Protein AF-A0A7C1VMD8-F1 (afdb_monomer_lite)

Foldseek 3Di:
DPPPVPDPDDAPDWDWDFDWDWDWDWDQPPVVRDTDTDIDTDTDTDTDHHHPDDPPPPPDPAFAWDQPDPVQCWIAGPRGRDIDRDDPVQWDADNVRSWTAGPVPRDID

Radius of gyration: 23.69 Å; chains: 1; bounding box: 44×50×54 Å

Sequence (109 aa):
MKDSKDFPRPLNTFIEEEVEVATFTPKINEKEKRIEFTKGVRKAKQKTYYADSKPVKIVCSNHRFVCLDKGKYLFKCKKCTWHKIAFPVTFKFDPETGILTYRKTGIKV

pLDDT: mean 80.09, std 11.7, range [43.0, 94.19]

Secondary structure (DSSP, 8-state):
---GGG-SS-TTSEEEEEEEEEEEEEEEETTTTEEEEEEEEEEEEEEEE-----------SS--EEEEETTTTEEEESSSS-EEE--TTTEEEETTTTEEEETTT--B-

Structure (mmCIF, N/CA/C/O backbone):
data_AF-A0A7C1VMD8-F1
#
_entry.id   AF-A0A7C1VMD8-F1
#
loop_
_atom_site.group_PDB
_atom_site.id
_atom_site.type_symbol
_atom_site.label_atom_id
_atom_site.label_alt_id
_atom_site.label_comp_id
_atom_site.label_asym_id
_atom_site.label_entity_id
_atom_site.label_seq_id
_atom_site.pdbx_PDB_ins_code
_atom_site.Cartn_x
_atom_site.Cartn_y
_atom_site.Cartn_z
_atom_site.oc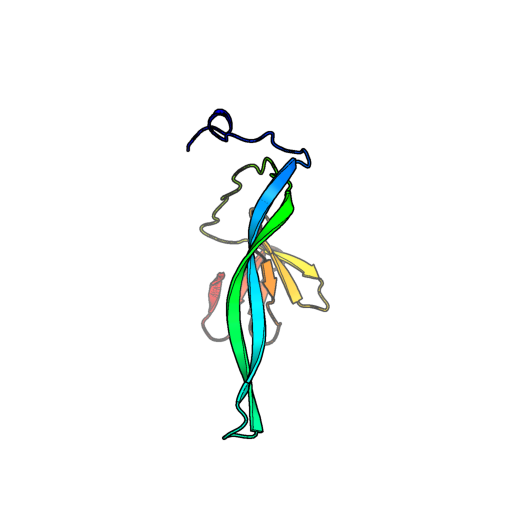cupancy
_atom_site.B_iso_or_equiv
_atom_site.auth_seq_id
_atom_site.auth_comp_id
_atom_site.auth_asym_id
_atom_site.auth_atom_id
_atom_site.pdbx_PDB_model_num
ATOM 1 N N . MET A 1 1 ? -15.365 6.712 -17.741 1.00 47.28 1 MET A N 1
ATOM 2 C CA . MET A 1 1 ? -15.011 7.431 -16.495 1.00 47.28 1 MET A CA 1
ATOM 3 C C . MET A 1 1 ? -15.593 8.821 -16.639 1.00 47.28 1 MET A C 1
ATOM 5 O O . MET A 1 1 ? -15.468 9.346 -17.733 1.00 47.28 1 MET A O 1
ATOM 9 N N . LYS A 1 2 ? -16.301 9.356 -15.635 1.00 43.00 2 LYS A N 1
ATOM 10 C CA . LYS A 1 2 ? -16.779 10.746 -15.711 1.00 43.00 2 LYS A CA 1
ATOM 11 C C . LYS A 1 2 ? -15.550 11.647 -15.790 1.00 43.00 2 LYS A C 1
ATOM 13 O O . LYS A 1 2 ? -14.642 11.478 -14.976 1.00 43.00 2 LYS A O 1
ATOM 18 N N . ASP A 1 3 ? -15.490 12.491 -16.810 1.00 50.22 3 ASP A N 1
ATOM 19 C CA . ASP A 1 3 ? -14.381 13.414 -17.005 1.00 50.22 3 ASP A CA 1
ATOM 20 C C . ASP A 1 3 ? -14.271 14.341 -15.790 1.00 50.22 3 ASP A C 1
ATOM 22 O O . ASP A 1 3 ? -15.282 14.767 -15.231 1.00 50.22 3 ASP A O 1
ATOM 26 N N . SER A 1 4 ? -13.047 14.710 -15.399 1.00 53.06 4 SER A N 1
ATOM 27 C CA . SER A 1 4 ? -12.785 15.684 -14.323 1.00 53.06 4 SER A CA 1
ATOM 28 C C . SER A 1 4 ? -13.474 17.045 -14.549 1.00 53.06 4 SER A C 1
ATOM 30 O O . SER A 1 4 ? -13.488 17.881 -13.652 1.00 53.06 4 SER A O 1
ATOM 32 N N . LYS A 1 5 ? -14.061 17.262 -15.736 1.00 55.94 5 LYS A N 1
ATOM 33 C CA . LYS A 1 5 ? -14.874 18.425 -16.110 1.00 55.94 5 LYS A CA 1
ATOM 34 C C . LYS A 1 5 ? -16.245 18.484 -15.420 1.00 55.94 5 LYS A C 1
ATOM 36 O O . LYS A 1 5 ? -16.797 19.571 -15.333 1.00 55.94 5 LYS A O 1
ATOM 41 N N . ASP A 1 6 ? -16.771 17.365 -14.912 1.00 63.78 6 ASP A N 1
ATOM 42 C CA . ASP A 1 6 ? -18.072 17.313 -14.215 1.00 63.78 6 ASP A CA 1
ATOM 43 C C . ASP A 1 6 ? -17.971 17.558 -12.696 1.00 63.78 6 ASP A C 1
ATOM 45 O O . ASP A 1 6 ? -18.976 17.496 -11.982 1.00 63.78 6 ASP A O 1
ATOM 49 N N . PHE A 1 7 ? -16.769 17.796 -12.158 1.00 71.69 7 PHE A N 1
ATOM 50 C CA . PHE A 1 7 ? -16.609 18.069 -10.732 1.00 71.69 7 PHE A CA 1
ATOM 51 C C . PHE A 1 7 ? -16.932 19.548 -10.436 1.00 71.69 7 PHE A C 1
ATOM 53 O O . PHE A 1 7 ? -16.280 20.433 -10.987 1.00 71.69 7 PHE A O 1
ATOM 60 N N . PRO A 1 8 ? -17.909 19.854 -9.559 1.00 76.75 8 PRO A N 1
ATOM 61 C CA . PRO A 1 8 ? -18.465 21.205 -9.416 1.00 76.75 8 PRO A CA 1
ATOM 62 C C . PRO A 1 8 ? -17.559 22.193 -8.661 1.00 76.75 8 PRO A C 1
ATOM 64 O O . PRO A 1 8 ? -17.973 23.318 -8.393 1.00 76.75 8 PRO A O 1
ATOM 67 N N . ARG A 1 9 ? -16.357 21.777 -8.248 1.00 79.12 9 ARG A N 1
ATOM 68 C CA . ARG A 1 9 ? -15.460 22.546 -7.374 1.00 79.12 9 ARG A CA 1
ATOM 69 C C . ARG A 1 9 ? -14.068 22.649 -8.002 1.00 79.12 9 ARG A C 1
ATOM 71 O O . ARG A 1 9 ? -13.628 21.692 -8.637 1.00 79.12 9 ARG A O 1
ATOM 78 N N . PRO A 1 10 ? -13.360 23.778 -7.841 1.00 79.88 10 PRO A N 1
ATOM 79 C CA . PRO A 1 10 ? -12.025 23.924 -8.400 1.00 79.88 10 PRO A CA 1
ATOM 80 C C . PRO A 1 10 ? -11.055 22.914 -7.771 1.00 79.88 10 PRO A C 1
ATOM 82 O O . PRO A 1 10 ? -10.978 22.758 -6.550 1.00 79.88 10 PRO A O 1
ATOM 85 N N . LEU A 1 11 ? -10.331 22.197 -8.630 1.00 80.75 11 LEU A N 1
ATOM 86 C CA . LEU A 1 11 ? -9.296 21.257 -8.217 1.00 80.75 11 LEU A CA 1
ATOM 87 C C . LEU A 1 11 ? -8.005 22.009 -7.890 1.00 80.75 11 LEU A C 1
ATOM 89 O O . LEU A 1 11 ? -7.710 23.065 -8.442 1.00 80.75 11 LEU A O 1
ATOM 93 N N . ASN A 1 12 ? -7.205 21.417 -7.015 1.00 79.12 12 ASN A N 1
ATOM 94 C CA . ASN A 1 12 ? -5.898 21.898 -6.595 1.00 79.12 12 ASN A CA 1
ATOM 95 C C . ASN A 1 12 ? -5.888 23.283 -5.916 1.00 79.12 12 ASN A C 1
ATOM 97 O O . ASN A 1 12 ? -4.844 23.932 -5.848 1.00 79.12 12 ASN A O 1
ATOM 101 N N . THR A 1 13 ? -7.018 23.700 -5.340 1.00 81.56 13 THR A N 1
ATOM 102 C CA . THR A 1 13 ? -7.169 24.937 -4.557 1.00 81.56 13 THR A CA 1
ATOM 103 C C . THR A 1 13 ? -7.881 24.670 -3.233 1.00 81.56 13 THR A C 1
ATOM 105 O O . THR A 1 13 ? -8.741 23.793 -3.160 1.00 81.56 13 THR A O 1
ATOM 108 N N . PHE A 1 14 ? -7.547 25.432 -2.187 1.00 82.00 14 PHE A N 1
ATOM 109 C CA . PHE A 1 14 ? -8.295 25.405 -0.928 1.00 82.00 14 PHE A CA 1
ATOM 110 C C . PHE A 1 14 ? -9.604 26.187 -1.071 1.00 82.00 14 PHE A C 1
ATOM 112 O O . PHE A 1 14 ? -9.585 27.341 -1.494 1.00 82.00 14 PHE A O 1
ATOM 119 N N . ILE A 1 15 ? -10.720 25.571 -0.686 1.00 85.19 15 ILE A N 1
ATOM 120 C CA . ILE A 1 15 ? -12.063 26.162 -0.731 1.00 85.19 15 ILE A CA 1
ATOM 121 C C . ILE A 1 15 ? -12.656 26.090 0.674 1.00 85.19 15 ILE A C 1
ATOM 123 O O . ILE A 1 15 ? -12.457 25.104 1.384 1.00 85.19 15 ILE A O 1
ATOM 127 N N . GLU A 1 16 ? -13.376 27.128 1.089 1.00 84.44 16 GLU A N 1
ATOM 128 C CA . GLU A 1 16 ? -14.147 27.106 2.332 1.00 84.44 16 GLU A CA 1
ATOM 129 C C . GLU A 1 16 ? -15.512 26.465 2.104 1.00 84.44 16 GLU A C 1
ATOM 131 O O . GLU A 1 16 ? -16.280 26.894 1.244 1.00 84.44 16 GLU A O 1
ATOM 136 N N . GLU A 1 17 ? -15.816 25.424 2.874 1.00 81.31 17 GLU A N 1
ATOM 137 C CA . GLU A 1 17 ? -17.010 24.611 2.676 1.00 81.31 17 GLU A CA 1
ATOM 138 C C . GLU A 1 17 ? -17.650 24.249 4.008 1.00 81.31 17 GLU A C 1
ATOM 140 O O . GLU A 1 17 ? -16.965 23.974 4.992 1.00 81.31 17 GLU A O 1
ATOM 145 N N . GLU A 1 18 ? -18.980 24.222 4.040 1.00 83.56 18 GLU A N 1
ATOM 146 C CA . GLU A 1 18 ? -19.711 23.656 5.169 1.00 83.56 18 GLU A CA 1
ATOM 147 C C . GLU A 1 18 ? -19.755 22.139 5.024 1.00 83.56 18 GLU A C 1
ATOM 149 O O . GLU A 1 18 ? -20.422 21.599 4.140 1.00 83.56 18 GLU A O 1
ATOM 154 N N . VAL A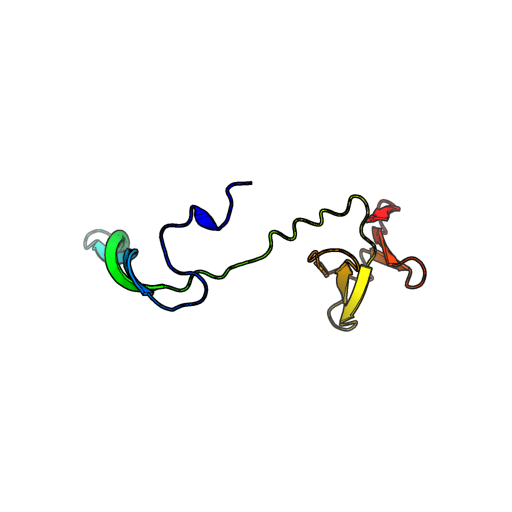 1 19 ? -19.015 21.456 5.893 1.00 79.56 19 VAL A N 1
ATOM 155 C CA . VAL A 1 19 ? -18.930 19.998 5.926 1.00 79.56 19 VAL A CA 1
ATOM 156 C C . VAL A 1 19 ? -19.604 19.492 7.195 1.00 79.56 19 VAL A C 1
ATOM 158 O O . VAL A 1 19 ? -19.499 20.083 8.272 1.00 79.56 19 VAL A O 1
ATOM 161 N N . GLU A 1 20 ? -20.327 18.386 7.064 1.00 78.75 20 GLU A N 1
ATOM 162 C CA . GLU A 1 20 ? -20.917 17.673 8.188 1.00 78.75 20 GLU A CA 1
ATOM 163 C C . GLU A 1 20 ? -19.837 16.867 8.915 1.00 78.75 20 GLU A C 1
ATOM 165 O O . GLU A 1 20 ? -19.353 15.846 8.429 1.00 78.75 20 GLU A O 1
ATOM 170 N N . VAL A 1 21 ? -19.440 17.345 10.093 1.00 76.56 21 VAL A N 1
ATOM 171 C CA . VAL A 1 21 ? -18.437 16.701 10.941 1.00 76.56 21 VAL A CA 1
ATOM 172 C C . VAL A 1 21 ? -19.152 15.938 12.048 1.00 76.56 21 VAL A C 1
ATOM 174 O O . VAL A 1 21 ? -20.008 16.479 12.752 1.00 76.56 21 VAL A O 1
AT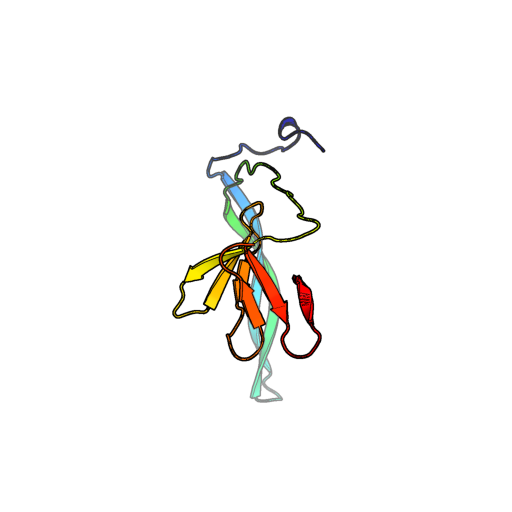OM 177 N N . ALA A 1 22 ? -18.797 14.666 12.225 1.00 76.44 22 ALA A N 1
ATOM 178 C CA . ALA A 1 22 ? -19.286 13.883 13.349 1.00 76.44 22 ALA A CA 1
ATOM 179 C C . ALA A 1 22 ? -18.674 14.416 14.653 1.00 76.44 22 ALA A C 1
ATOM 181 O O . ALA A 1 22 ? -17.455 14.454 14.806 1.00 76.44 22 ALA A O 1
ATOM 182 N N . THR A 1 23 ? -19.518 14.801 15.604 1.00 74.94 23 THR A N 1
ATOM 183 C CA . THR A 1 23 ? -19.100 15.261 16.931 1.00 74.94 23 THR A CA 1
ATOM 184 C C . THR A 1 23 ? -19.555 14.263 17.980 1.00 74.94 23 THR A C 1
ATOM 186 O O . THR A 1 23 ? -20.704 13.831 17.956 1.00 74.94 23 THR A O 1
ATOM 189 N N . PHE A 1 24 ? -18.685 13.922 18.926 1.00 76.12 24 PHE A N 1
ATOM 190 C CA . PHE A 1 24 ? -19.046 13.076 20.060 1.00 76.12 24 PHE A CA 1
ATOM 191 C C . PHE A 1 24 ? -19.199 13.945 21.303 1.00 76.12 24 PHE A C 1
ATOM 193 O O . PHE A 1 24 ? -18.227 14.529 21.776 1.00 76.12 24 PHE A O 1
ATOM 200 N N . THR A 1 25 ? -20.421 14.045 21.818 1.00 72.56 25 THR A N 1
ATOM 201 C CA . THR A 1 25 ? -20.711 14.765 23.060 1.00 72.56 25 THR A CA 1
ATOM 202 C C . THR A 1 25 ? -20.831 13.774 24.217 1.00 72.56 25 THR A C 1
ATOM 204 O O . THR A 1 25 ? -21.705 12.897 24.165 1.00 72.56 25 THR A O 1
ATOM 207 N N . PRO A 1 26 ? -19.979 13.878 25.254 1.00 72.38 26 PRO A N 1
ATOM 208 C CA . PRO A 1 26 ? -20.104 13.049 26.442 1.00 72.38 26 PRO A CA 1
ATOM 209 C C . PRO A 1 26 ? -21.334 13.486 27.246 1.00 72.38 26 PRO A C 1
ATOM 211 O O . PRO A 1 26 ? -21.483 14.662 27.576 1.00 72.38 26 PRO A O 1
ATOM 214 N N . LYS A 1 27 ? -22.214 12.542 27.572 1.00 74.56 27 LYS A N 1
ATOM 215 C CA . LYS A 1 27 ? -23.275 12.708 28.568 1.00 74.56 27 LYS A CA 1
ATOM 216 C C . LYS A 1 27 ? -22.964 11.798 29.749 1.00 74.56 27 LYS A C 1
ATOM 218 O O . LYS A 1 27 ? -22.653 10.624 29.566 1.00 74.56 27 LYS A O 1
ATOM 223 N N . ILE A 1 28 ? -23.014 12.344 30.959 1.00 67.50 28 ILE A N 1
ATOM 224 C CA . ILE A 1 28 ? -22.830 11.557 32.179 1.00 67.50 28 ILE A CA 1
ATOM 225 C C . ILE A 1 28 ? -24.175 10.914 32.504 1.00 67.50 28 ILE A C 1
ATOM 227 O O . ILE A 1 28 ? -25.154 11.615 32.749 1.00 67.50 28 ILE A O 1
ATOM 231 N N . ASN A 1 29 ? -24.229 9.584 32.486 1.00 69.44 29 ASN A N 1
ATOM 232 C CA . ASN A 1 29 ? -25.390 8.852 32.963 1.00 69.44 29 ASN A CA 1
ATOM 233 C C . ASN A 1 29 ? -25.286 8.738 34.491 1.00 69.44 29 ASN A C 1
ATOM 235 O O . ASN A 1 29 ? -24.538 7.911 35.020 1.00 69.44 29 ASN A O 1
ATOM 239 N N . GLU A 1 30 ? -26.005 9.607 35.207 1.00 67.38 30 GLU A N 1
ATOM 240 C CA . GLU A 1 30 ? -25.959 9.705 36.675 1.00 67.38 30 GLU A CA 1
ATOM 241 C C . GLU A 1 30 ? -26.413 8.418 37.387 1.00 67.38 30 GLU A C 1
ATOM 243 O O . GLU A 1 30 ? -26.015 8.184 38.527 1.00 67.38 30 GLU A O 1
ATOM 248 N N . LYS A 1 31 ? -27.172 7.537 36.714 1.00 72.06 31 LYS A N 1
ATOM 249 C CA . LYS A 1 31 ? -27.601 6.242 37.273 1.00 72.06 31 LYS A CA 1
ATOM 250 C C . LYS A 1 31 ? -26.501 5.180 37.267 1.00 72.06 31 LYS A C 1
ATOM 252 O O . LYS A 1 31 ? -26.435 4.382 38.195 1.00 72.06 31 LYS A O 1
ATOM 257 N N . GLU A 1 32 ? -25.634 5.171 36.253 1.00 67.25 32 GLU A N 1
ATOM 258 C CA . GLU A 1 32 ? -24.574 4.157 36.101 1.00 67.25 32 GLU A CA 1
ATOM 259 C C . GLU A 1 32 ? -23.161 4.682 36.410 1.00 67.25 32 GLU A C 1
ATOM 261 O O . GLU A 1 32 ? -22.200 3.914 36.360 1.00 67.25 32 GLU A O 1
ATOM 266 N N . LYS A 1 33 ? -23.007 5.981 36.727 1.00 69.50 33 LYS A N 1
ATOM 267 C CA . LYS A 1 33 ? -21.704 6.666 36.885 1.00 69.50 33 LYS A CA 1
ATOM 268 C C . LYS A 1 33 ? -20.759 6.426 35.695 1.00 69.50 33 LYS A C 1
ATOM 270 O O . LYS A 1 33 ? -19.547 6.293 35.863 1.00 69.50 33 LYS A O 1
ATOM 275 N N . ARG A 1 34 ? -21.307 6.360 34.479 1.00 65.75 34 ARG A N 1
ATOM 276 C CA . ARG A 1 34 ? -20.558 6.135 33.233 1.00 65.75 34 ARG A CA 1
ATOM 277 C C . ARG A 1 34 ? -20.749 7.300 32.269 1.00 65.75 34 ARG A C 1
ATOM 279 O O . ARG A 1 34 ? -21.793 7.949 32.251 1.00 65.75 34 ARG A O 1
ATOM 286 N N . ILE A 1 35 ? -19.709 7.569 31.483 1.00 68.94 35 ILE A N 1
ATOM 287 C CA . ILE A 1 35 ? -19.729 8.575 30.421 1.00 68.94 35 ILE A CA 1
ATOM 288 C C . ILE A 1 35 ? -20.193 7.879 29.142 1.00 68.94 35 ILE A C 1
ATOM 290 O O . ILE A 1 35 ? -19.488 7.024 28.609 1.00 68.94 35 ILE A O 1
ATOM 294 N N . GLU A 1 36 ? -21.370 8.247 28.650 1.00 72.06 36 GLU A N 1
ATOM 295 C CA . GLU A 1 36 ? -21.888 7.786 27.367 1.00 72.06 36 GLU A CA 1
ATOM 296 C C . GLU A 1 36 ? -21.559 8.815 26.283 1.00 72.06 36 GLU A C 1
ATOM 298 O O . GLU A 1 36 ? -21.848 10.006 26.414 1.00 72.06 36 GLU A O 1
ATOM 303 N N . PHE A 1 37 ? -20.951 8.369 25.184 1.00 69.62 37 PHE A N 1
ATOM 304 C CA . PHE A 1 37 ? -20.668 9.237 24.044 1.00 69.62 37 PHE A CA 1
ATOM 305 C C . PHE A 1 37 ? -21.831 9.187 23.062 1.00 69.62 37 PHE A C 1
ATOM 307 O O . PHE A 1 37 ? -22.065 8.182 22.395 1.00 69.62 37 PHE A O 1
ATOM 314 N N . THR A 1 38 ? -22.542 10.303 22.939 1.00 75.12 38 THR A N 1
ATOM 315 C CA . THR A 1 38 ? -23.579 10.459 21.915 1.00 75.12 38 THR A CA 1
ATOM 316 C C . THR A 1 38 ? -22.954 11.007 20.639 1.00 75.12 38 THR A C 1
ATOM 318 O O . THR A 1 38 ? -22.267 12.030 20.660 1.00 75.12 38 THR A O 1
ATOM 321 N N . LYS A 1 39 ? -23.160 10.306 19.520 1.00 75.19 39 LYS A N 1
ATOM 322 C CA . LYS A 1 39 ? -22.699 10.739 18.199 1.00 75.19 39 LYS A CA 1
ATOM 323 C C . LYS A 1 39 ? -23.716 11.717 17.611 1.00 75.19 39 LYS A C 1
ATOM 325 O O . LYS A 1 39 ? -24.852 11.339 17.346 1.00 75.19 39 LYS A O 1
ATOM 330 N N . GLY A 1 40 ? -23.298 12.957 17.401 1.00 77.62 40 GLY A N 1
ATOM 331 C CA . GLY A 1 40 ? -24.027 13.980 16.656 1.00 77.62 40 GLY A CA 1
ATOM 332 C C . GLY A 1 40 ? -23.333 14.315 15.337 1.00 77.62 40 GLY A C 1
ATOM 333 O O . GLY A 1 40 ? -22.197 13.906 15.090 1.00 77.62 40 GLY A O 1
ATOM 334 N N . VAL A 1 41 ? -24.017 15.082 14.494 1.00 78.56 41 VAL A N 1
ATOM 335 C CA . VAL A 1 41 ? -23.455 15.663 13.271 1.00 78.56 41 VAL A CA 1
ATOM 336 C C . VAL A 1 41 ? -23.580 17.177 13.391 1.00 78.56 41 VAL A C 1
ATOM 338 O O . VAL A 1 41 ? -24.672 17.687 13.636 1.00 78.56 41 VAL A O 1
ATOM 341 N N . ARG A 1 42 ? -22.469 17.902 13.247 1.00 80.81 42 ARG A N 1
ATOM 342 C CA . ARG A 1 42 ? -22.444 19.367 13.242 1.00 80.81 42 ARG A CA 1
ATOM 343 C C . ARG A 1 42 ? -21.928 19.853 11.895 1.00 80.81 42 ARG A C 1
ATOM 345 O O . ARG A 1 42 ? -20.899 19.383 11.423 1.00 80.81 42 ARG A O 1
ATOM 352 N N . LYS A 1 43 ? -22.608 20.837 11.306 1.00 80.12 43 LYS A N 1
ATOM 353 C CA . LYS A 1 43 ? -22.087 21.567 10.145 1.00 80.12 43 LYS A CA 1
ATOM 354 C C . LYS A 1 43 ? -20.984 22.515 10.611 1.00 80.12 43 LYS A C 1
ATOM 356 O O . LYS A 1 43 ? -21.218 23.350 11.487 1.00 80.12 43 LYS A O 1
ATOM 361 N N . ALA A 1 44 ? -19.783 22.354 10.072 1.00 79.81 44 ALA A N 1
ATOM 362 C CA . ALA A 1 44 ? -18.632 23.195 10.370 1.00 79.81 44 ALA A CA 1
ATOM 363 C C . ALA A 1 44 ? -18.032 23.730 9.068 1.00 79.81 44 ALA A C 1
ATOM 365 O O . ALA A 1 44 ? -17.926 22.999 8.085 1.00 79.81 44 ALA A O 1
ATOM 366 N N . LYS A 1 45 ? -17.627 25.004 9.070 1.00 84.06 45 LYS A N 1
ATOM 367 C CA . LYS A 1 45 ? -16.861 25.587 7.966 1.00 84.06 45 LYS A CA 1
ATOM 368 C C . LYS A 1 45 ? -15.431 25.063 8.031 1.00 84.06 45 LYS A C 1
ATOM 370 O O . LYS A 1 45 ? -14.739 25.289 9.022 1.00 84.06 45 LYS A O 1
ATOM 375 N N . GLN A 1 46 ? -15.001 24.361 6.992 1.00 82.31 46 GLN A N 1
ATOM 376 C CA . GLN A 1 46 ? -13.672 23.776 6.879 1.00 82.31 46 GLN A CA 1
ATOM 377 C C . GLN A 1 46 ? -13.035 24.169 5.543 1.00 82.31 46 GLN A C 1
ATOM 379 O O . GLN A 1 46 ? -13.721 24.317 4.534 1.00 82.31 46 GLN A O 1
ATOM 384 N N . LYS A 1 47 ? -11.707 24.338 5.536 1.00 84.69 47 LYS A N 1
ATOM 385 C CA . LYS A 1 47 ? -10.930 24.466 4.299 1.00 84.69 47 LYS A CA 1
ATOM 386 C C . LYS A 1 47 ? -10.704 23.075 3.708 1.00 84.69 47 LYS A C 1
ATOM 388 O O . LYS A 1 47 ? -9.960 22.279 4.282 1.00 84.69 47 LYS A O 1
ATOM 393 N N . THR A 1 48 ? -11.339 22.793 2.579 1.00 80.12 48 THR A N 1
ATOM 394 C CA . THR A 1 48 ? -11.232 21.526 1.846 1.00 80.12 48 THR A CA 1
ATOM 395 C C . THR A 1 48 ? -10.333 21.703 0.625 1.00 80.12 48 THR A C 1
ATOM 397 O O . THR A 1 48 ? -10.317 22.764 0.004 1.00 80.12 48 THR A O 1
ATOM 400 N N . TYR A 1 49 ? -9.579 20.661 0.271 1.00 84.38 49 TYR A N 1
ATOM 401 C CA . TYR A 1 49 ? -8.750 20.616 -0.933 1.00 84.38 49 TYR A CA 1
ATOM 402 C C . TYR A 1 49 ? -9.091 19.369 -1.747 1.00 84.38 49 TYR A C 1
ATOM 404 O O . TYR A 1 49 ? -9.002 18.250 -1.237 1.00 84.38 49 TYR A O 1
ATOM 412 N N . TYR A 1 50 ? -9.443 19.556 -3.017 1.00 80.69 50 TYR A N 1
ATOM 413 C CA . TYR A 1 50 ? -9.696 18.462 -3.951 1.00 80.69 50 TYR A CA 1
ATOM 414 C C . TYR A 1 50 ? -8.513 18.314 -4.898 1.00 80.69 50 TYR A C 1
ATOM 416 O O . TYR A 1 50 ? -8.257 19.196 -5.711 1.00 80.69 50 TYR A O 1
ATOM 424 N N . ALA A 1 51 ? -7.784 17.207 -4.792 1.00 78.56 51 ALA A N 1
ATOM 425 C CA . ALA A 1 51 ? -6.640 16.938 -5.654 1.00 78.56 51 ALA A CA 1
ATOM 426 C C . ALA A 1 51 ? -7.090 16.311 -6.979 1.00 78.56 51 ALA A C 1
ATOM 428 O O . ALA A 1 51 ? -7.845 15.335 -6.973 1.00 78.56 51 ALA A O 1
ATOM 429 N N . ASP A 1 52 ? -6.566 16.807 -8.102 1.00 72.06 52 ASP A N 1
ATOM 430 C CA . ASP A 1 52 ? -6.666 16.080 -9.369 1.00 72.06 52 ASP A CA 1
ATOM 431 C C . ASP A 1 52 ? -5.696 14.893 -9.341 1.00 72.06 52 ASP A C 1
ATOM 433 O O . ASP A 1 52 ? -4.490 15.025 -9.568 1.00 72.06 52 ASP A O 1
ATOM 437 N N . SER A 1 53 ? -6.208 13.720 -8.977 1.00 65.25 53 SER A N 1
ATOM 438 C CA . SER A 1 53 ? -5.416 12.495 -8.973 1.00 65.25 53 SER A CA 1
ATOM 439 C C . SER A 1 53 ? -5.684 11.713 -10.249 1.00 65.25 53 SER A C 1
ATOM 441 O O . SER A 1 53 ? -6.820 11.314 -10.517 1.00 65.25 53 SER A O 1
ATOM 443 N N . LYS A 1 54 ? -4.628 11.425 -11.019 1.00 63.00 54 LYS A N 1
ATOM 444 C CA . LYS A 1 54 ? -4.743 10.467 -12.120 1.00 63.00 54 LYS A CA 1
ATOM 445 C C . LYS A 1 54 ? -5.223 9.129 -11.540 1.00 63.00 54 LYS A C 1
ATOM 447 O O . LYS A 1 54 ? -4.619 8.639 -10.583 1.00 63.00 54 LYS A O 1
ATOM 452 N N . PRO A 1 55 ? -6.263 8.502 -12.104 1.00 56.16 55 PRO A N 1
ATOM 453 C CA . PRO A 1 55 ? -6.722 7.189 -11.676 1.00 56.16 55 PRO A CA 1
ATOM 454 C C . PRO A 1 55 ? -5.692 6.135 -12.089 1.00 56.16 55 PRO A C 1
ATOM 456 O O . PRO A 1 55 ? -5.795 5.495 -13.130 1.00 56.16 55 PRO A O 1
ATOM 459 N N . VAL A 1 56 ? -4.665 5.939 -11.265 1.00 56.69 56 VAL A N 1
ATOM 460 C CA . VAL A 1 56 ? -3.648 4.908 -11.484 1.00 56.69 56 VAL A CA 1
ATOM 461 C C . VAL A 1 56 ? -4.148 3.597 -10.882 1.00 56.69 56 VAL A C 1
ATOM 463 O O . VAL A 1 56 ? -3.599 3.086 -9.910 1.00 56.69 56 VAL A O 1
ATOM 466 N N . LYS A 1 57 ? -5.207 3.012 -11.451 1.00 56.34 57 LYS A N 1
ATOM 467 C CA . LYS A 1 57 ? -5.498 1.589 -11.215 1.00 56.34 57 LYS A CA 1
ATOM 468 C C . LYS A 1 57 ? -4.680 0.747 -12.190 1.00 56.34 57 LYS A C 1
ATOM 470 O O . LYS A 1 57 ? -5.226 0.052 -13.038 1.00 56.34 57 LYS A O 1
ATOM 475 N N . ILE A 1 58 ? -3.352 0.794 -12.061 1.00 60.16 58 ILE A N 1
ATOM 476 C CA . ILE A 1 58 ? -2.513 -0.265 -12.632 1.00 60.16 58 ILE A CA 1
ATOM 477 C C . ILE A 1 58 ? -2.678 -1.469 -11.702 1.00 60.16 58 ILE A C 1
ATOM 479 O O . ILE A 1 58 ? -1.951 -1.618 -10.723 1.00 60.16 58 ILE A O 1
ATOM 483 N N . VAL A 1 59 ? -3.692 -2.295 -11.959 1.00 63.97 59 VAL A N 1
ATOM 484 C CA . VAL A 1 59 ? -3.859 -3.577 -11.266 1.00 63.97 59 VAL A CA 1
ATOM 485 C C . VAL A 1 59 ? -2.920 -4.565 -11.944 1.00 63.97 59 VAL A C 1
ATOM 487 O O . VAL A 1 59 ? -3.072 -4.864 -13.126 1.00 63.97 59 VAL A O 1
ATOM 490 N N . CYS A 1 60 ? -1.901 -5.030 -11.226 1.00 72.38 60 CYS A N 1
ATOM 491 C CA . CYS A 1 60 ? -1.044 -6.086 -11.754 1.00 72.38 60 CYS A CA 1
ATOM 492 C C . CYS A 1 60 ? -1.746 -7.426 -11.546 1.00 72.38 60 CYS A C 1
ATOM 494 O O . CYS A 1 60 ? -2.223 -7.702 -10.453 1.00 72.38 60 CYS A O 1
ATOM 496 N N . SER A 1 61 ? -1.773 -8.267 -12.576 1.00 72.00 61 SER A N 1
ATOM 497 C CA . SER A 1 61 ? -2.188 -9.667 -12.444 1.00 72.00 61 SER A CA 1
ATOM 498 C C . SER A 1 61 ? -1.130 -10.510 -11.727 1.00 72.00 61 SER A C 1
ATOM 500 O O . SER A 1 61 ? -1.476 -11.381 -10.943 1.00 72.00 61 SER A O 1
ATOM 502 N N . ASN A 1 62 ? 0.155 -10.210 -11.958 1.00 81.69 62 ASN A N 1
ATOM 503 C CA . ASN A 1 62 ? 1.300 -10.825 -11.284 1.00 81.69 62 ASN A CA 1
ATOM 504 C C . ASN A 1 62 ? 2.249 -9.734 -10.790 1.00 81.69 62 ASN A C 1
ATOM 506 O O . ASN A 1 62 ? 2.767 -8.945 -11.594 1.00 81.69 62 ASN A O 1
ATOM 510 N N . HIS A 1 63 ? 2.492 -9.673 -9.484 1.00 86.38 63 HIS A N 1
ATOM 511 C CA . HIS A 1 63 ? 3.328 -8.627 -8.923 1.00 86.38 63 HIS A CA 1
ATOM 512 C C . HIS A 1 63 ? 4.802 -9.034 -8.957 1.00 86.38 63 HIS A C 1
ATOM 514 O O . HIS A 1 63 ? 5.192 -10.135 -8.595 1.00 86.38 63 HIS A O 1
ATOM 520 N N . ARG A 1 64 ? 5.648 -8.116 -9.431 1.00 89.50 64 ARG A N 1
ATOM 521 C CA . ARG A 1 64 ? 7.105 -8.222 -9.291 1.00 89.50 64 ARG A CA 1
ATOM 522 C C . ARG A 1 64 ? 7.563 -7.157 -8.326 1.00 89.50 64 ARG A C 1
ATOM 524 O O . ARG A 1 64 ? 7.258 -5.983 -8.532 1.00 89.50 64 ARG A O 1
ATOM 531 N N . PHE A 1 65 ? 8.277 -7.563 -7.297 1.00 91.94 65 PHE A N 1
ATOM 532 C CA . PHE A 1 65 ? 8.649 -6.730 -6.176 1.00 91.94 65 PHE A CA 1
ATOM 533 C C . PHE A 1 65 ? 10.107 -6.277 -6.241 1.00 91.94 65 PHE A C 1
ATOM 535 O O . PHE A 1 65 ? 10.975 -6.927 -6.822 1.00 91.94 65 PHE A O 1
ATOM 542 N N . VAL A 1 66 ? 10.359 -5.136 -5.613 1.00 93.00 66 VAL A N 1
ATOM 543 C CA . VAL A 1 66 ? 11.675 -4.658 -5.187 1.00 93.00 66 VAL A CA 1
ATOM 544 C C . VAL A 1 66 ? 11.653 -4.492 -3.679 1.00 93.00 66 VAL A C 1
ATOM 546 O O . VAL A 1 66 ? 10.649 -4.045 -3.124 1.00 93.00 66 VAL A O 1
ATOM 549 N N . CYS A 1 67 ? 12.745 -4.850 -3.012 1.00 92.06 67 CYS A N 1
ATOM 550 C C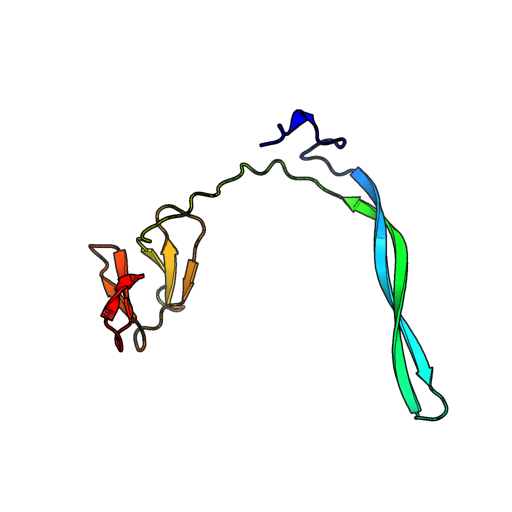A . CYS A 1 67 ? 12.905 -4.574 -1.590 1.00 92.06 67 CYS A CA 1
ATOM 551 C C . CYS A 1 67 ? 13.256 -3.091 -1.418 1.00 92.06 67 CYS A C 1
ATOM 553 O O . CYS A 1 67 ? 14.302 -2.656 -1.895 1.00 92.06 67 CYS A O 1
ATOM 555 N N . LEU A 1 68 ? 12.370 -2.321 -0.786 1.00 92.00 68 LEU A N 1
ATOM 556 C CA . LEU A 1 68 ? 12.608 -0.911 -0.469 1.00 92.00 68 LEU A CA 1
ATOM 557 C C . LEU A 1 68 ? 13.402 -0.746 0.825 1.00 92.00 68 LEU A C 1
ATOM 559 O O . LEU A 1 68 ? 14.253 0.129 0.920 1.00 92.00 68 LEU A O 1
ATOM 563 N N . ASP A 1 69 ? 13.097 -1.577 1.818 1.00 90.00 69 ASP A N 1
ATOM 564 C CA . ASP A 1 69 ? 13.718 -1.534 3.137 1.00 90.00 69 ASP A CA 1
ATOM 565 C C . ASP A 1 69 ? 13.971 -2.969 3.601 1.00 90.00 69 ASP A C 1
ATOM 567 O O . ASP A 1 69 ? 13.032 -3.733 3.853 1.00 90.00 69 ASP A O 1
ATOM 571 N N . LYS A 1 70 ? 15.254 -3.336 3.691 1.00 85.38 70 LYS A N 1
ATOM 572 C CA . LYS A 1 70 ? 15.690 -4.667 4.131 1.00 85.38 70 LYS A CA 1
ATOM 573 C C . LYS A 1 70 ? 15.456 -4.888 5.626 1.00 85.38 70 LYS A C 1
ATOM 575 O O . LYS A 1 70 ? 15.173 -6.015 6.010 1.00 85.38 70 LYS A O 1
ATOM 580 N N . GLY A 1 71 ? 15.542 -3.843 6.453 1.00 88.12 71 GLY A N 1
ATOM 581 C CA . GLY A 1 71 ? 15.345 -3.945 7.902 1.00 88.12 71 GLY A CA 1
ATOM 582 C C . GLY A 1 71 ? 13.883 -4.188 8.269 1.00 88.12 71 GLY A C 1
ATOM 583 O O . GLY A 1 71 ? 13.584 -4.947 9.186 1.00 88.12 71 GLY A O 1
ATOM 584 N N . LYS A 1 72 ? 12.962 -3.596 7.500 1.00 90.31 72 LYS A N 1
ATOM 585 C CA . LYS A 1 72 ? 11.510 -3.778 7.673 1.00 90.31 72 LYS A CA 1
ATOM 586 C C . LYS A 1 72 ? 10.906 -4.843 6.759 1.00 90.31 72 LYS A C 1
ATOM 588 O O . LYS A 1 72 ? 9.699 -5.063 6.808 1.00 90.31 72 LYS A O 1
ATOM 593 N N . TYR A 1 73 ? 11.719 -5.484 5.916 1.00 92.06 73 TYR A N 1
ATOM 594 C CA . TYR A 1 73 ? 11.278 -6.433 4.889 1.00 92.06 73 TYR A CA 1
ATOM 595 C C . TYR A 1 73 ? 10.124 -5.887 4.035 1.00 92.06 73 TYR A C 1
ATOM 597 O O . TYR A 1 73 ? 9.142 -6.585 3.765 1.00 92.06 73 TYR A O 1
ATOM 605 N N . LEU A 1 74 ? 10.228 -4.614 3.644 1.00 94.19 74 LEU A N 1
ATOM 606 C CA . LEU A 1 74 ? 9.208 -3.913 2.875 1.00 94.19 74 LEU A CA 1
ATOM 607 C C . LEU A 1 74 ? 9.478 -4.066 1.380 1.00 94.19 74 LEU A C 1
ATOM 609 O O . LEU A 1 74 ? 10.525 -3.660 0.874 1.00 94.19 74 LEU A O 1
ATOM 613 N N . PHE A 1 75 ? 8.494 -4.597 0.666 1.00 94.06 75 PHE A N 1
ATOM 614 C CA . PHE A 1 75 ? 8.547 -4.843 -0.765 1.00 94.06 75 PHE A CA 1
ATOM 615 C C . PHE A 1 75 ? 7.514 -3.990 -1.493 1.00 94.06 75 PHE A C 1
ATOM 617 O O . PHE A 1 75 ? 6.352 -3.945 -1.096 1.00 94.06 75 PHE A O 1
ATOM 624 N N . LYS A 1 76 ? 7.917 -3.339 -2.585 1.00 92.69 76 LYS A N 1
ATOM 625 C CA . LYS A 1 76 ? 7.035 -2.561 -3.466 1.00 92.69 76 LYS A CA 1
ATOM 626 C C . LYS A 1 76 ? 6.943 -3.217 -4.828 1.00 92.69 76 LYS A C 1
ATOM 628 O O . LYS A 1 76 ? 7.959 -3.634 -5.379 1.00 92.69 76 LYS A O 1
ATOM 633 N N . CYS A 1 77 ? 5.747 -3.281 -5.396 1.00 91.44 77 CYS A N 1
ATOM 634 C CA . CYS A 1 77 ? 5.583 -3.713 -6.772 1.00 91.44 77 CYS A CA 1
ATOM 635 C C . CYS A 1 77 ? 6.256 -2.720 -7.738 1.00 91.44 77 CYS A C 1
ATOM 637 O O . CYS A 1 77 ? 6.034 -1.517 -7.657 1.00 91.44 77 CYS A O 1
ATOM 639 N N . LYS A 1 78 ? 7.026 -3.215 -8.710 1.00 87.62 78 LYS A N 1
ATOM 640 C CA . LYS A 1 78 ? 7.688 -2.391 -9.737 1.00 87.62 78 LYS A CA 1
ATOM 641 C C . LYS A 1 78 ? 6.698 -1.618 -10.626 1.00 87.62 78 LYS A C 1
ATOM 643 O O . LYS A 1 78 ? 7.082 -0.623 -11.225 1.00 87.62 78 LYS A O 1
ATOM 648 N N . LYS A 1 79 ? 5.453 -2.096 -10.754 1.00 85.69 79 LYS A N 1
ATOM 649 C CA . LYS A 1 79 ? 4.463 -1.590 -11.725 1.00 85.69 79 LYS A CA 1
ATOM 650 C C . LYS A 1 79 ? 3.291 -0.825 -11.106 1.00 85.69 79 LYS A C 1
ATOM 652 O O . LYS A 1 79 ? 2.680 -0.015 -11.790 1.00 85.69 79 LYS A O 1
ATOM 657 N N . CYS A 1 80 ? 2.950 -1.086 -9.846 1.00 84.88 80 CYS A N 1
ATOM 658 C CA . CYS A 1 80 ? 1.799 -0.467 -9.187 1.00 84.88 80 CYS A CA 1
ATOM 659 C C . CYS A 1 80 ? 2.153 0.039 -7.789 1.00 84.88 80 CYS A C 1
ATOM 661 O O . CYS A 1 80 ? 3.260 -0.156 -7.293 1.00 84.88 80 CYS A O 1
ATOM 663 N N . THR A 1 81 ? 1.190 0.675 -7.131 1.00 83.56 81 THR A N 1
ATOM 664 C CA . THR A 1 81 ? 1.341 1.224 -5.778 1.00 83.56 81 THR A CA 1
ATOM 665 C C . THR A 1 81 ? 1.201 0.172 -4.676 1.00 83.56 81 THR A C 1
ATOM 667 O O . THR A 1 81 ? 1.156 0.530 -3.500 1.00 83.56 81 THR A O 1
ATOM 670 N N . TRP A 1 82 ? 1.147 -1.122 -5.012 1.00 86.94 82 TRP A N 1
ATOM 671 C CA . TRP A 1 82 ? 1.059 -2.168 -3.999 1.00 86.94 82 TRP A CA 1
ATOM 672 C C . TRP A 1 82 ? 2.386 -2.357 -3.268 1.00 86.94 82 TRP A C 1
ATOM 674 O O . TRP A 1 82 ? 3.450 -2.454 -3.886 1.00 86.94 82 TRP A O 1
ATOM 684 N N . HIS A 1 83 ? 2.296 -2.443 -1.944 1.00 90.12 83 HIS A N 1
ATOM 685 C CA . HIS A 1 83 ? 3.409 -2.734 -1.056 1.00 90.12 83 HIS A CA 1
ATOM 686 C C . HIS A 1 83 ? 3.021 -3.878 -0.123 1.00 90.12 83 HIS A C 1
ATOM 688 O O . HIS A 1 83 ? 1.852 -4.034 0.231 1.00 90.12 83 HIS A O 1
ATOM 694 N N . LYS A 1 84 ? 4.008 -4.672 0.280 1.00 88.25 84 LYS A N 1
ATOM 695 C CA . LYS A 1 84 ? 3.829 -5.820 1.160 1.00 88.25 84 LYS A CA 1
ATOM 696 C C . LYS A 1 84 ? 5.027 -5.961 2.085 1.00 88.25 84 LYS A C 1
ATOM 698 O O . LYS A 1 84 ? 6.165 -5.828 1.650 1.00 88.25 84 LYS A O 1
ATOM 703 N N . ILE A 1 85 ? 4.766 -6.274 3.348 1.00 93.00 85 ILE A N 1
ATOM 704 C CA . ILE A 1 85 ? 5.801 -6.713 4.284 1.00 93.00 85 ILE A CA 1
ATOM 705 C C . ILE A 1 85 ? 5.915 -8.234 4.156 1.00 93.00 85 ILE A C 1
ATOM 707 O O . ILE A 1 85 ? 4.913 -8.941 4.280 1.00 93.00 85 ILE A O 1
ATOM 711 N N . ALA A 1 86 ? 7.113 -8.738 3.861 1.00 91.75 86 ALA A N 1
ATOM 712 C CA . ALA A 1 86 ? 7.343 -10.160 3.620 1.00 91.75 86 ALA A CA 1
ATOM 713 C C . ALA A 1 86 ? 8.558 -10.658 4.412 1.00 91.75 86 ALA A C 1
ATOM 715 O O . ALA A 1 86 ? 9.693 -10.607 3.945 1.00 91.75 86 ALA A O 1
ATOM 716 N N . PHE A 1 87 ? 8.304 -11.140 5.629 1.00 92.50 87 PHE A N 1
ATOM 717 C CA . PHE A 1 87 ? 9.351 -11.624 6.526 1.00 92.50 87 PHE A CA 1
ATOM 718 C C . PHE A 1 87 ? 10.083 -12.850 5.954 1.00 92.50 87 PHE A C 1
ATOM 720 O O . PHE A 1 87 ? 9.455 -13.709 5.329 1.00 92.50 87 PHE A O 1
ATOM 727 N N . PRO A 1 88 ? 11.390 -13.004 6.228 1.00 88.69 88 PRO A N 1
ATOM 728 C CA . PRO A 1 88 ? 12.200 -14.079 5.657 1.00 88.69 88 PRO A CA 1
ATOM 729 C C . PRO A 1 88 ? 11.788 -15.465 6.161 1.00 88.69 88 PRO A C 1
ATOM 731 O O . PRO A 1 88 ? 12.044 -16.453 5.479 1.00 88.69 88 PRO A O 1
ATOM 734 N N . VAL A 1 89 ? 11.130 -15.545 7.323 1.00 92.38 89 VAL A N 1
ATOM 735 C CA . VAL A 1 89 ? 10.583 -16.789 7.892 1.00 92.38 89 VAL A CA 1
ATOM 736 C C . VAL A 1 89 ? 9.323 -17.274 7.169 1.00 92.38 89 VAL A C 1
ATOM 738 O O . VAL A 1 89 ? 9.054 -18.470 7.140 1.00 92.38 89 VAL A O 1
ATOM 741 N N . THR A 1 90 ? 8.562 -16.372 6.543 1.00 92.69 90 THR A N 1
ATOM 742 C CA . THR A 1 90 ? 7.302 -16.698 5.856 1.00 92.69 90 THR A CA 1
ATOM 743 C C . THR A 1 90 ? 7.442 -16.691 4.341 1.00 92.69 90 THR A C 1
ATOM 745 O O . THR A 1 90 ? 6.809 -17.504 3.668 1.00 92.69 90 THR A O 1
ATOM 748 N N . PHE A 1 91 ? 8.293 -15.826 3.791 1.00 93.06 91 PHE A N 1
ATOM 749 C CA . PHE A 1 91 ? 8.481 -15.667 2.355 1.00 93.06 91 PHE A CA 1
ATOM 750 C C . PHE A 1 91 ? 9.941 -15.880 1.944 1.00 93.06 91 PHE A C 1
ATOM 752 O O . PHE A 1 91 ? 10.886 -15.596 2.680 1.00 93.06 91 PHE A O 1
ATOM 759 N N . LYS A 1 92 ? 10.118 -16.393 0.729 1.00 92.88 92 LYS A N 1
ATOM 760 C CA . LYS A 1 92 ? 11.374 -16.396 -0.015 1.00 92.88 92 LYS A CA 1
ATOM 761 C C . LYS A 1 92 ? 11.270 -15.314 -1.085 1.00 92.88 92 LYS A C 1
ATOM 763 O O . LYS A 1 92 ? 10.332 -15.341 -1.879 1.00 92.88 92 LYS A O 1
ATOM 768 N N . PHE A 1 93 ? 12.213 -14.380 -1.094 1.00 93.12 93 PHE A N 1
ATOM 769 C CA . PHE A 1 93 ? 12.337 -13.376 -2.145 1.00 93.12 93 PHE A CA 1
ATOM 770 C C . PHE A 1 93 ? 13.444 -13.779 -3.114 1.00 93.12 93 PHE A C 1
ATOM 772 O O . PHE A 1 93 ? 14.545 -14.112 -2.677 1.00 93.12 93 PHE A O 1
ATOM 779 N N . ASP A 1 94 ? 13.145 -13.738 -4.407 1.00 91.62 94 ASP A N 1
ATOM 780 C CA . ASP A 1 94 ? 14.130 -13.876 -5.473 1.00 91.62 94 ASP A CA 1
ATOM 781 C C . ASP A 1 94 ? 14.443 -12.482 -6.054 1.00 91.62 94 ASP A C 1
ATOM 783 O O . ASP A 1 94 ? 13.554 -11.866 -6.651 1.00 91.62 94 ASP A O 1
ATOM 787 N N . PRO A 1 95 ? 15.664 -11.948 -5.861 1.00 88.06 95 PRO A N 1
ATOM 788 C CA . PRO A 1 95 ? 16.025 -10.610 -6.319 1.00 88.06 95 PRO A CA 1
ATOM 789 C C . PRO A 1 95 ? 16.140 -10.488 -7.844 1.00 88.06 95 PRO A C 1
ATOM 791 O O . PRO A 1 95 ? 15.940 -9.387 -8.361 1.00 88.06 95 PRO A O 1
ATOM 794 N N . GLU A 1 96 ? 16.418 -11.579 -8.563 1.00 90.25 96 GLU A N 1
ATOM 795 C CA . GLU A 1 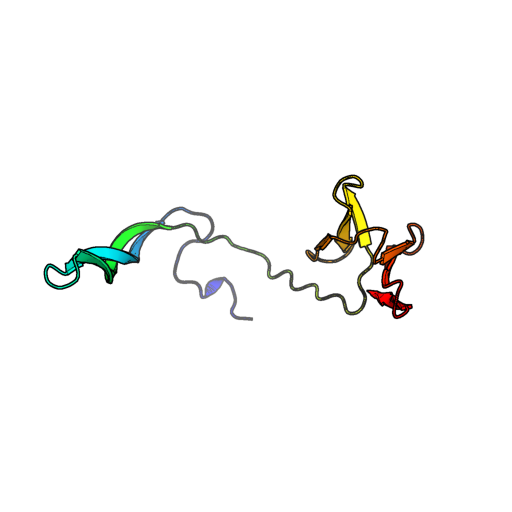96 ? 16.556 -11.564 -10.023 1.00 90.25 96 GLU A CA 1
ATOM 796 C C . GLU A 1 96 ? 15.181 -11.444 -10.683 1.00 90.25 96 GLU A C 1
ATOM 798 O O . GLU A 1 96 ? 14.931 -10.565 -11.513 1.00 90.25 96 GLU A O 1
ATOM 803 N N . THR A 1 97 ? 14.238 -12.285 -10.252 1.00 89.62 97 THR A N 1
ATOM 804 C CA . THR A 1 97 ? 12.878 -12.305 -10.809 1.00 89.62 97 THR A CA 1
ATOM 805 C C . THR A 1 97 ? 11.940 -11.298 -10.137 1.00 89.62 97 THR A C 1
ATOM 807 O O . THR A 1 97 ? 10.951 -10.856 -10.735 1.00 89.62 97 THR A O 1
ATOM 810 N N . GLY A 1 98 ? 12.254 -10.885 -8.907 1.00 90.06 98 GLY A N 1
ATOM 811 C CA . GLY A 1 98 ? 11.413 -10.043 -8.061 1.00 90.06 98 GLY A CA 1
ATOM 812 C C . GLY A 1 98 ? 10.204 -10.779 -7.476 1.00 90.06 98 GLY A C 1
ATOM 813 O O . GLY A 1 98 ? 9.229 -10.128 -7.109 1.00 90.06 98 GLY A O 1
ATOM 814 N N . ILE A 1 99 ? 10.209 -12.112 -7.434 1.00 91.75 99 ILE A N 1
ATOM 815 C CA . ILE A 1 99 ? 9.055 -12.909 -6.996 1.00 91.75 99 I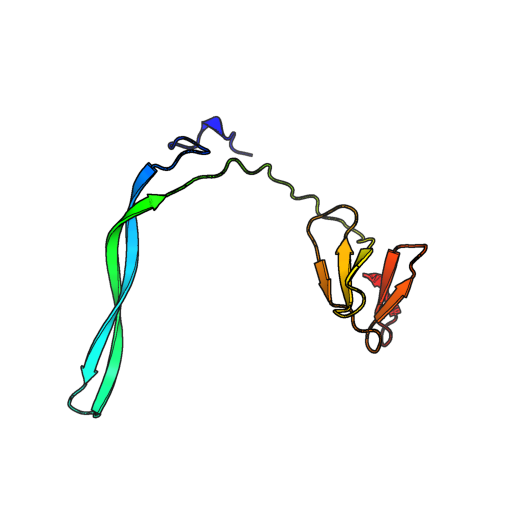LE A CA 1
ATOM 816 C C . ILE A 1 99 ? 9.122 -13.157 -5.487 1.00 91.75 99 ILE A C 1
ATOM 818 O O . ILE A 1 99 ? 10.164 -13.544 -4.950 1.00 91.75 99 ILE A O 1
ATOM 822 N N . LEU A 1 100 ? 7.986 -12.985 -4.804 1.00 91.81 100 LEU A N 1
ATOM 823 C CA . LEU A 1 100 ? 7.808 -13.416 -3.419 1.00 91.81 100 LEU A CA 1
ATOM 824 C C . LEU A 1 100 ? 7.083 -14.758 -3.397 1.00 91.81 100 LEU A C 1
ATOM 826 O O . LEU A 1 100 ? 5.969 -14.882 -3.887 1.00 91.81 100 LEU A O 1
ATOM 830 N N . THR A 1 101 ? 7.698 -15.769 -2.796 1.00 92.56 101 THR A N 1
ATOM 831 C CA . THR A 1 101 ? 7.113 -17.108 -2.670 1.00 92.56 101 THR A CA 1
ATOM 832 C C . THR A 1 101 ? 6.830 -17.405 -1.208 1.00 92.56 101 THR A C 1
ATOM 834 O O . THR A 1 101 ? 7.734 -17.319 -0.379 1.00 92.56 101 THR A O 1
ATOM 837 N N . TYR A 1 102 ? 5.596 -17.762 -0.862 1.00 93.38 102 TYR A N 1
ATOM 838 C CA . TYR A 1 102 ? 5.275 -18.201 0.492 1.00 93.38 102 TYR A CA 1
ATOM 839 C C . TYR A 1 102 ? 5.923 -19.558 0.761 1.00 93.38 102 TYR A C 1
ATOM 841 O O . TYR A 1 102 ? 5.698 -20.514 0.024 1.00 93.38 102 TYR A O 1
ATOM 849 N N . ARG A 1 103 ? 6.734 -19.665 1.814 1.00 91.88 103 ARG A N 1
ATOM 850 C CA . ARG A 1 103 ? 7.566 -20.853 2.058 1.00 91.88 103 ARG A CA 1
ATOM 851 C C . ARG A 1 103 ? 6.748 -22.110 2.337 1.00 91.88 103 ARG A C 1
ATOM 853 O O . ARG A 1 103 ? 7.123 -23.179 1.879 1.00 91.88 103 ARG A O 1
ATOM 860 N N . LYS A 1 104 ? 5.635 -21.980 3.067 1.00 90.25 104 LYS A N 1
ATOM 861 C CA . LYS A 1 104 ? 4.819 -23.128 3.494 1.00 90.25 104 LYS A CA 1
ATOM 862 C C . LYS A 1 104 ? 3.990 -23.729 2.356 1.00 90.25 104 LYS A C 1
ATOM 864 O O . LYS A 1 104 ? 3.749 -24.927 2.364 1.00 90.25 104 LYS A O 1
ATOM 869 N N . THR A 1 105 ? 3.531 -22.911 1.408 1.00 91.06 105 THR A N 1
ATOM 870 C CA . THR A 1 105 ? 2.611 -23.356 0.341 1.00 91.06 105 THR A CA 1
ATOM 871 C C . THR A 1 105 ? 3.210 -23.277 -1.060 1.00 91.06 105 THR A C 1
ATOM 873 O O . THR A 1 105 ? 2.607 -23.777 -1.999 1.00 91.06 105 THR A O 1
ATOM 876 N N . GLY A 1 106 ? 4.356 -22.615 -1.239 1.00 89.19 106 GLY A N 1
ATOM 877 C CA . GLY A 1 106 ? 4.948 -22.362 -2.554 1.00 89.19 106 GLY A CA 1
ATOM 878 C C . GLY A 1 106 ? 4.198 -21.325 -3.401 1.00 89.19 106 GLY A C 1
ATOM 879 O O . GLY A 1 106 ? 4.586 -21.085 -4.543 1.00 89.19 106 GLY A O 1
ATOM 880 N N . ILE A 1 107 ? 3.143 -20.692 -2.871 1.00 87.75 107 ILE A N 1
ATOM 881 C CA . ILE A 1 107 ? 2.344 -19.708 -3.613 1.00 87.75 107 ILE A CA 1
ATOM 882 C C . ILE A 1 107 ? 3.202 -18.482 -3.935 1.00 87.75 107 ILE A C 1
ATOM 884 O O . ILE A 1 107 ? 3.793 -17.872 -3.039 1.00 87.75 107 ILE A O 1
ATOM 888 N N . LYS A 1 108 ? 3.238 -18.115 -5.218 1.00 88.81 108 LYS A N 1
ATOM 889 C CA . LYS A 1 108 ? 3.910 -16.916 -5.726 1.00 88.81 108 LYS A CA 1
ATOM 890 C C . LYS A 1 108 ? 2.963 -15.721 -5.646 1.00 88.81 108 LYS A C 1
ATOM 892 O O . LYS A 1 108 ? 1.784 -15.846 -5.967 1.00 88.81 108 LYS A O 1
ATOM 897 N N . VAL A 1 109 ? 3.497 -14.591 -5.202 1.00 79.56 109 VAL A N 1
ATOM 898 C CA . VAL A 1 109 ? 2.814 -13.301 -5.051 1.00 79.56 109 VAL A CA 1
ATOM 899 C C . VAL A 1 109 ? 3.460 -12.302 -5.991 1.00 79.56 109 VAL A C 1
ATOM 901 O O . VAL A 1 109 ? 4.714 -12.271 -6.003 1.00 79.56 109 VAL A O 1
#